Protein AF-R8YW88-F1 (afdb_monomer_lite)

Sequence (52 aa):
MNYQILADIELNRKISLFQKAVEAYALHPSLITAAAVAKTKADLGNYALWGV

Organism: NCBI:txid1785128

pLDDT: mean 94.33, std 7.67, range [61.97, 98.69]

Foldseek 3Di:
DDVVVVLVVVLVVLVVQLVVLVVCCVVPPDPVSVVSNVVSVVVNVCCVPPVD

Structure (mmCIF, N/CA/C/O backbone):
data_AF-R8YW88-F1
#
_entry.id   AF-R8YW88-F1
#
loop_
_atom_site.group_PDB
_atom_site.id
_atom_site.type_symbol
_atom_site.label_atom_id
_atom_site.label_alt_id
_atom_site.label_comp_id
_atom_site.label_asym_id
_atom_site.label_entity_id
_atom_site.label_seq_id
_atom_site.pdbx_PDB_ins_code
_atom_site.Cartn_x
_atom_site.Cartn_y
_atom_site.Cartn_z
_atom_site.occupancy
_atom_site.B_iso_or_equiv
_atom_site.auth_seq_id
_atom_site.auth_comp_id
_atom_site.auth_asym_id
_atom_site.auth_atom_id
_atom_site.pdbx_PDB_model_num
ATOM 1 N N . MET A 1 1 ? -8.066 4.565 26.626 1.00 61.97 1 MET A N 1
ATOM 2 C CA . MET A 1 1 ? -7.476 4.907 25.312 1.00 61.97 1 MET A CA 1
ATOM 3 C C . MET A 1 1 ? -8.541 4.651 24.258 1.00 61.97 1 MET A C 1
ATOM 5 O O . MET A 1 1 ? -9.174 3.608 24.341 1.00 61.97 1 MET A O 1
ATOM 9 N N . ASN A 1 2 ? -8.828 5.601 23.364 1.00 83.44 2 ASN A N 1
ATOM 10 C CA . ASN A 1 2 ? -9.913 5.433 22.393 1.00 83.44 2 ASN A CA 1
ATOM 11 C C . ASN A 1 2 ? -9.434 4.536 21.237 1.00 83.44 2 ASN A C 1
ATOM 13 O O . ASN A 1 2 ? -8.533 4.921 20.495 1.00 83.44 2 ASN A O 1
ATOM 17 N N . TYR A 1 3 ? -10.014 3.341 21.110 1.00 81.88 3 TYR A N 1
ATOM 18 C CA . TYR A 1 3 ? -9.653 2.358 20.084 1.00 81.88 3 TYR A CA 1
ATOM 19 C C . TYR A 1 3 ? -9.812 2.893 18.654 1.00 81.88 3 TYR A C 1
ATOM 21 O O . TYR A 1 3 ? -9.042 2.503 17.782 1.00 81.88 3 TYR A O 1
ATOM 29 N N . GLN A 1 4 ? -10.737 3.832 18.424 1.00 85.94 4 GLN A N 1
ATOM 30 C CA . GLN A 1 4 ? -10.901 4.485 17.119 1.00 85.94 4 GLN A CA 1
ATOM 31 C C . GLN A 1 4 ? -9.668 5.305 16.732 1.00 85.94 4 GLN A C 1
ATOM 33 O O . GLN A 1 4 ? -9.174 5.177 15.620 1.00 85.94 4 GLN A O 1
ATOM 38 N N . ILE A 1 5 ? -9.099 6.059 17.679 1.00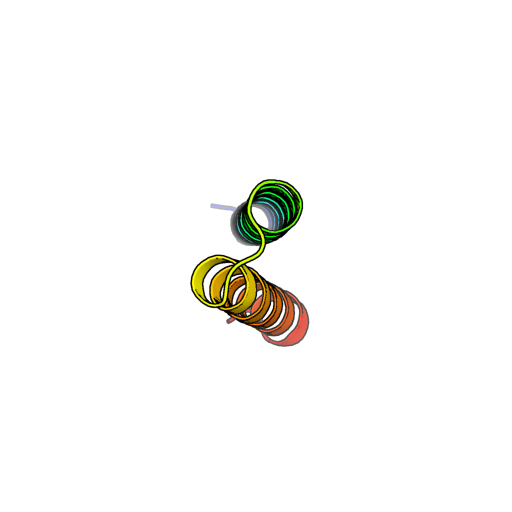 90.44 5 ILE A N 1
ATOM 39 C CA . ILE A 1 5 ? -7.899 6.871 17.430 1.00 90.44 5 ILE A CA 1
ATOM 40 C C . ILE A 1 5 ? -6.710 5.978 17.050 1.00 90.44 5 ILE A C 1
ATOM 42 O O . ILE A 1 5 ? -5.932 6.325 16.166 1.00 90.44 5 ILE A O 1
ATOM 46 N N . LEU A 1 6 ? -6.566 4.813 17.689 1.00 91.31 6 LEU A N 1
ATOM 47 C CA . LEU A 1 6 ? -5.499 3.866 17.345 1.00 91.31 6 LEU A CA 1
ATOM 48 C C . LEU A 1 6 ? -5.696 3.265 15.948 1.00 91.31 6 LEU A C 1
ATOM 50 O O . LEU A 1 6 ? -4.716 3.107 15.221 1.00 91.31 6 LEU A O 1
ATOM 54 N N . ALA A 1 7 ? -6.940 2.963 15.569 1.00 92.00 7 ALA A N 1
ATOM 55 C CA . ALA A 1 7 ? -7.252 2.456 14.238 1.00 92.00 7 ALA A CA 1
ATOM 56 C C . ALA A 1 7 ? -6.958 3.497 13.144 1.00 92.00 7 ALA A C 1
ATOM 58 O O . ALA A 1 7 ? -6.340 3.172 12.132 1.00 92.00 7 ALA A O 1
ATOM 59 N N . ASP A 1 8 ? -7.304 4.763 13.384 1.00 93.81 8 ASP A N 1
ATOM 60 C CA . ASP A 1 8 ? -7.015 5.862 12.459 1.00 93.81 8 ASP A CA 1
ATOM 61 C C . ASP A 1 8 ? -5.507 6.098 12.303 1.00 93.81 8 ASP A C 1
ATOM 63 O O . ASP A 1 8 ? -5.014 6.324 11.195 1.00 93.81 8 ASP A O 1
ATOM 67 N N . ILE A 1 9 ? -4.746 6.023 13.399 1.00 95.56 9 ILE A N 1
ATOM 68 C CA . ILE A 1 9 ? -3.281 6.126 13.356 1.00 95.56 9 ILE A CA 1
ATOM 69 C C . ILE A 1 9 ? -2.692 5.000 12.502 1.00 95.56 9 ILE A C 1
ATOM 71 O O . ILE A 1 9 ? -1.840 5.256 11.648 1.00 95.56 9 ILE A O 1
ATOM 75 N N . GLU A 1 10 ? -3.145 3.763 12.700 1.00 95.56 10 GLU A N 1
ATOM 76 C CA . GLU A 1 10 ? -2.615 2.611 11.971 1.00 95.56 10 GLU A CA 1
ATOM 77 C C . GLU A 1 10 ? -3.010 2.631 10.487 1.00 95.56 10 GLU A C 1
ATOM 79 O O . GLU A 1 10 ? -2.170 2.351 9.625 1.00 95.56 10 GLU A O 1
ATOM 84 N N . LEU A 1 11 ? -4.236 3.057 10.163 1.00 96.00 11 LEU A N 1
ATOM 85 C CA . LEU A 1 11 ? -4.669 3.266 8.782 1.00 96.00 11 LEU A CA 1
ATOM 86 C C . LEU A 1 11 ? -3.776 4.295 8.077 1.00 96.00 11 LEU A C 1
ATOM 88 O O . LEU A 1 11 ? -3.238 4.026 7.000 1.00 96.00 11 LEU A O 1
ATOM 92 N N . ASN A 1 12 ? -3.555 5.448 8.711 1.00 96.81 12 ASN A N 1
ATOM 93 C CA . ASN A 1 12 ? -2.700 6.502 8.166 1.00 96.81 12 ASN A CA 1
ATOM 94 C C . ASN A 1 12 ? -1.247 6.035 7.997 1.00 96.81 12 ASN A C 1
ATOM 96 O O . ASN A 1 12 ? -0.603 6.348 6.991 1.00 96.81 12 ASN A O 1
ATOM 100 N N . ARG A 1 13 ? -0.733 5.229 8.936 1.00 97.69 13 ARG A N 1
ATOM 101 C CA . ARG A 1 13 ? 0.604 4.628 8.837 1.00 97.69 13 ARG A CA 1
ATOM 102 C C . ARG A 1 13 ? 0.725 3.745 7.595 1.00 97.69 13 ARG A C 1
ATOM 104 O O . ARG A 1 13 ? 1.694 3.881 6.847 1.00 97.69 13 ARG A O 1
ATOM 111 N N . LYS A 1 14 ? -0.253 2.870 7.348 1.00 97.69 14 LYS A N 1
ATOM 112 C CA . LYS A 1 14 ? -0.261 1.967 6.184 1.00 97.69 14 LYS A CA 1
ATOM 113 C C . LYS A 1 14 ? -0.416 2.725 4.860 1.00 97.69 14 LYS A C 1
ATOM 115 O O . LYS A 1 14 ? 0.289 2.400 3.906 1.00 97.69 14 LYS A O 1
ATOM 120 N N . ILE A 1 15 ? -1.242 3.774 4.815 1.00 98.12 15 ILE A N 1
ATOM 121 C CA . ILE A 1 15 ? -1.353 4.670 3.648 1.00 98.12 15 ILE A CA 1
ATOM 122 C C . ILE A 1 15 ? 0.000 5.321 3.339 1.00 98.12 15 ILE A C 1
ATOM 124 O O . ILE A 1 15 ? 0.462 5.260 2.199 1.00 98.12 15 ILE A O 1
ATOM 128 N N . SER A 1 16 ? 0.674 5.878 4.351 1.00 98.38 16 SER A N 1
ATOM 129 C CA . SER A 1 16 ? 1.985 6.513 4.168 1.00 98.38 16 SER A CA 1
ATOM 130 C C . SER A 1 16 ? 3.043 5.527 3.661 1.00 98.38 16 SER A C 1
ATOM 132 O O . SER A 1 16 ? 3.845 5.869 2.793 1.00 98.38 16 SER A O 1
ATOM 134 N N . LEU A 1 17 ? 3.039 4.284 4.156 1.00 98.44 17 LEU A N 1
ATOM 135 C CA . LEU A 1 17 ? 3.949 3.238 3.678 1.00 98.44 17 LEU A CA 1
ATOM 136 C C . LEU A 1 17 ? 3.704 2.886 2.208 1.00 98.44 17 LEU A C 1
ATOM 138 O O . LEU A 1 17 ? 4.663 2.758 1.448 1.00 98.44 17 LEU A O 1
ATOM 142 N N . PHE A 1 18 ? 2.439 2.763 1.801 1.00 98.50 18 PHE A N 1
ATOM 143 C CA . PHE A 1 18 ? 2.088 2.509 0.407 1.00 98.50 18 PHE A CA 1
ATOM 144 C C . PHE A 1 18 ? 2.513 3.664 -0.508 1.00 98.50 18 PHE A C 1
ATOM 146 O O . PHE A 1 18 ? 3.152 3.425 -1.531 1.00 98.50 18 PHE A O 1
ATOM 153 N N . GLN A 1 19 ? 2.245 4.913 -0.118 1.00 98.56 19 GLN A N 1
ATOM 154 C CA . GLN A 1 19 ? 2.666 6.100 -0.872 1.00 98.56 19 GLN A CA 1
ATOM 155 C C . GLN A 1 19 ? 4.186 6.141 -1.066 1.00 98.56 19 GLN A C 1
ATOM 157 O O . GLN A 1 19 ? 4.652 6.259 -2.197 1.00 98.56 19 GLN A O 1
ATOM 162 N N . LYS A 1 20 ? 4.963 5.923 0.003 1.00 98.50 20 LYS A N 1
ATOM 163 C CA . LYS A 1 20 ? 6.432 5.861 -0.075 1.00 98.50 20 LYS A CA 1
ATOM 164 C C . LYS A 1 20 ? 6.927 4.747 -0.996 1.00 98.50 20 LYS A C 1
ATOM 166 O O . LYS A 1 20 ? 7.904 4.937 -1.714 1.00 98.50 20 LYS A O 1
ATOM 171 N N . ALA A 1 21 ? 6.274 3.584 -0.988 1.00 98.38 21 ALA A N 1
ATOM 172 C CA . ALA A 1 21 ? 6.630 2.493 -1.891 1.00 98.38 21 ALA A CA 1
ATOM 173 C C . ALA A 1 21 ? 6.354 2.861 -3.358 1.00 98.38 21 ALA A C 1
ATOM 175 O O . ALA A 1 21 ? 7.181 2.574 -4.224 1.00 98.38 21 ALA A O 1
ATOM 176 N N . VAL A 1 22 ? 5.226 3.526 -3.635 1.00 98.50 22 VAL A N 1
ATOM 177 C CA . VAL A 1 22 ? 4.877 4.020 -4.977 1.00 98.50 22 VAL A CA 1
ATOM 178 C C . VAL A 1 22 ? 5.874 5.077 -5.449 1.00 98.50 22 VAL A C 1
ATOM 180 O O . VAL A 1 22 ? 6.364 4.978 -6.571 1.00 98.50 22 VAL A O 1
ATOM 183 N N . GLU A 1 23 ? 6.231 6.037 -4.596 1.00 98.69 23 GLU A N 1
ATOM 184 C CA . GLU A 1 23 ? 7.255 7.050 -4.886 1.00 98.69 23 GLU A CA 1
ATOM 185 C C . GLU A 1 23 ? 8.616 6.406 -5.185 1.00 98.69 23 GLU A C 1
ATOM 187 O O . GLU A 1 23 ? 9.249 6.729 -6.190 1.00 98.69 23 GLU A O 1
ATOM 192 N N . ALA A 1 24 ? 9.044 5.439 -4.367 1.00 98.38 24 ALA A N 1
ATOM 193 C CA . ALA A 1 24 ? 10.295 4.715 -4.579 1.00 98.38 24 ALA A CA 1
ATOM 194 C C . ALA A 1 24 ? 10.300 3.932 -5.901 1.00 98.38 24 ALA A C 1
ATOM 196 O O . ALA A 1 24 ? 11.310 3.916 -6.604 1.00 98.38 24 ALA A O 1
ATOM 197 N N . TYR A 1 25 ? 9.178 3.305 -6.265 1.00 98.44 25 TYR A N 1
ATOM 198 C CA . TYR A 1 25 ? 9.035 2.624 -7.551 1.00 98.44 25 TYR A CA 1
ATOM 199 C C . TYR A 1 25 ? 9.050 3.599 -8.730 1.00 98.44 25 TYR A C 1
ATOM 201 O O . TYR A 1 25 ? 9.693 3.311 -9.735 1.00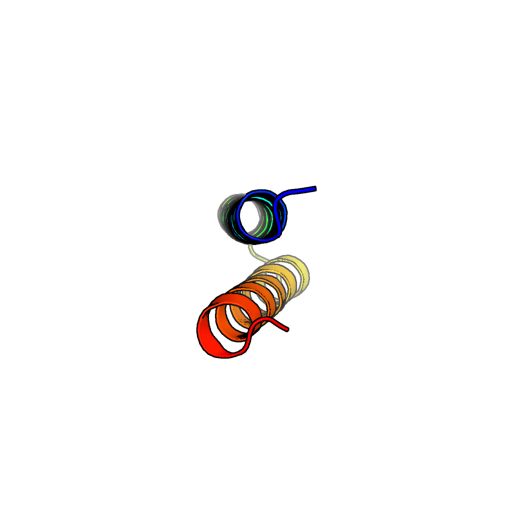 98.44 25 TYR A O 1
ATOM 209 N N . ALA A 1 26 ? 8.392 4.753 -8.603 1.00 98.31 26 ALA A N 1
ATOM 210 C CA . ALA A 1 26 ?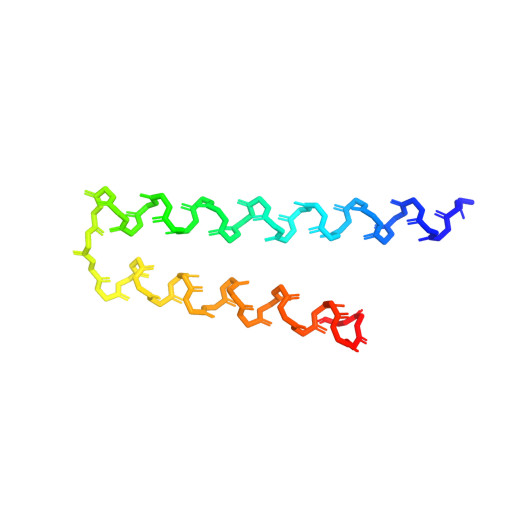 8.375 5.780 -9.640 1.00 98.31 26 ALA A CA 1
ATOM 211 C C . ALA A 1 26 ? 9.770 6.381 -9.889 1.00 98.31 26 ALA A C 1
ATOM 213 O O . ALA A 1 26 ? 10.132 6.617 -11.039 1.00 98.31 26 ALA A O 1
ATOM 214 N N . LEU A 1 27 ? 10.561 6.593 -8.830 1.00 98.31 27 LEU A N 1
ATOM 215 C CA . LEU A 1 27 ? 11.936 7.099 -8.928 1.00 98.31 27 LEU A CA 1
ATOM 216 C C . LEU A 1 27 ? 12.924 6.036 -9.430 1.00 98.31 27 LEU A C 1
ATOM 218 O O . LEU A 1 27 ? 13.807 6.339 -10.232 1.00 98.31 27 LEU A O 1
ATOM 222 N N . HIS A 1 28 ? 12.781 4.790 -8.969 1.00 96.94 28 HIS A N 1
ATOM 223 C CA . HIS A 1 28 ? 13.698 3.690 -9.275 1.00 96.94 28 HIS A CA 1
ATOM 224 C C . HIS A 1 28 ? 12.936 2.389 -9.578 1.00 96.94 28 HIS A C 1
ATOM 226 O O . HIS A 1 28 ? 12.809 1.518 -8.706 1.00 96.94 28 HIS A O 1
ATOM 232 N N . PRO A 1 29 ? 12.441 2.214 -10.816 1.00 97.19 29 PRO A N 1
ATOM 233 C CA . PRO A 1 29 ? 11.727 1.004 -11.204 1.00 97.19 29 PRO A CA 1
ATOM 234 C C . PRO A 1 29 ? 12.634 -0.229 -11.131 1.00 97.19 29 PRO A C 1
ATOM 236 O O . PRO A 1 29 ? 13.653 -0.324 -11.813 1.00 97.19 29 PRO A O 1
ATOM 239 N N . SER A 1 30 ? 12.267 -1.191 -10.288 1.00 97.94 30 SER A N 1
ATOM 240 C CA . SER A 1 30 ? 12.975 -2.461 -10.122 1.00 97.94 30 SER A CA 1
ATOM 241 C C . SER A 1 30 ? 12.027 -3.525 -9.574 1.00 97.94 30 SER A C 1
ATOM 24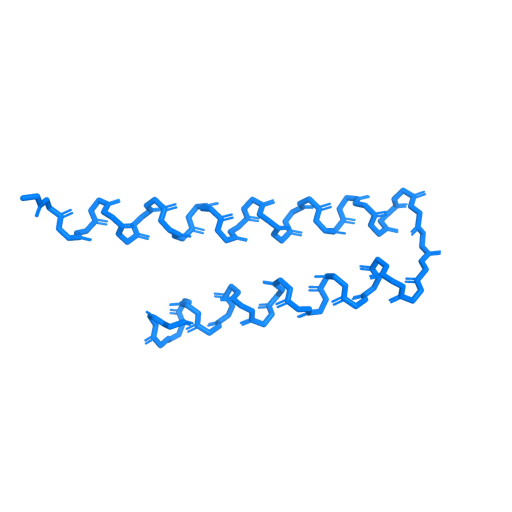3 O O . SER A 1 30 ? 10.958 -3.210 -9.051 1.00 97.94 30 SER A O 1
ATOM 245 N N . LEU A 1 31 ? 12.437 -4.794 -9.623 1.00 97.88 31 LEU A N 1
ATOM 246 C CA . LEU A 1 31 ? 11.691 -5.878 -8.975 1.00 97.88 31 LEU A CA 1
ATOM 247 C C . LEU A 1 31 ? 11.531 -5.651 -7.464 1.00 97.88 31 LEU A C 1
ATOM 249 O O . LEU A 1 31 ? 10.483 -5.963 -6.906 1.00 97.88 31 LEU A O 1
ATOM 253 N N . ILE A 1 32 ? 12.541 -5.072 -6.810 1.00 97.81 32 ILE A N 1
ATOM 254 C CA . ILE A 1 32 ? 12.526 -4.808 -5.366 1.00 97.81 32 ILE A CA 1
ATOM 255 C C . ILE A 1 32 ? 11.477 -3.743 -5.031 1.00 97.81 32 ILE A C 1
ATOM 257 O O . ILE A 1 32 ? 10.638 -3.949 -4.153 1.00 97.81 32 ILE A O 1
ATOM 261 N N . THR A 1 33 ? 11.486 -2.618 -5.748 1.00 97.88 33 THR A N 1
ATOM 262 C CA . THR A 1 33 ? 10.525 -1.528 -5.526 1.00 97.88 33 THR A CA 1
ATOM 263 C C . THR A 1 33 ? 9.110 -1.928 -5.953 1.00 97.88 33 THR A C 1
ATOM 265 O O . THR A 1 33 ? 8.154 -1.607 -5.250 1.00 97.88 33 THR A O 1
ATOM 268 N N . ALA A 1 34 ? 8.957 -2.731 -7.012 1.00 98.06 34 ALA A N 1
ATOM 269 C CA . ALA A 1 34 ? 7.669 -3.311 -7.401 1.00 98.06 34 ALA A CA 1
ATOM 270 C C . ALA A 1 34 ? 7.102 -4.249 -6.321 1.00 98.06 34 ALA A C 1
ATOM 272 O O . ALA A 1 34 ? 5.924 -4.157 -5.967 1.00 98.06 34 ALA A O 1
ATOM 273 N N . ALA A 1 35 ? 7.937 -5.124 -5.750 1.00 98.50 35 ALA A N 1
ATOM 274 C CA . ALA A 1 35 ? 7.535 -6.012 -4.661 1.00 98.50 35 ALA A CA 1
ATOM 275 C C . ALA A 1 35 ? 7.134 -5.228 -3.400 1.00 98.50 35 ALA A C 1
ATOM 277 O O . ALA A 1 35 ? 6.163 -5.590 -2.733 1.00 98.50 35 ALA A O 1
ATOM 278 N N . ALA A 1 36 ? 7.826 -4.125 -3.098 1.00 98.31 36 ALA A N 1
ATOM 279 C CA . ALA A 1 36 ? 7.467 -3.240 -1.993 1.00 98.31 36 ALA A CA 1
ATOM 280 C C . ALA A 1 36 ? 6.083 -2.591 -2.191 1.00 98.31 36 ALA A C 1
ATOM 282 O O . ALA A 1 36 ? 5.282 -2.566 -1.253 1.00 98.31 36 ALA A O 1
ATOM 283 N N . VAL A 1 37 ? 5.763 -2.131 -3.408 1.00 98.56 37 VAL A N 1
ATOM 284 C CA . VAL A 1 37 ? 4.426 -1.612 -3.755 1.00 98.56 37 VAL A CA 1
ATOM 285 C C . VAL A 1 37 ? 3.363 -2.695 -3.588 1.00 98.56 37 VAL A C 1
ATOM 287 O O . VAL A 1 37 ? 2.336 -2.457 -2.956 1.00 98.56 37 VAL A O 1
ATOM 290 N N . ALA A 1 38 ? 3.607 -3.899 -4.113 1.00 98.44 38 ALA A N 1
ATOM 291 C CA . ALA A 1 38 ? 2.656 -5.00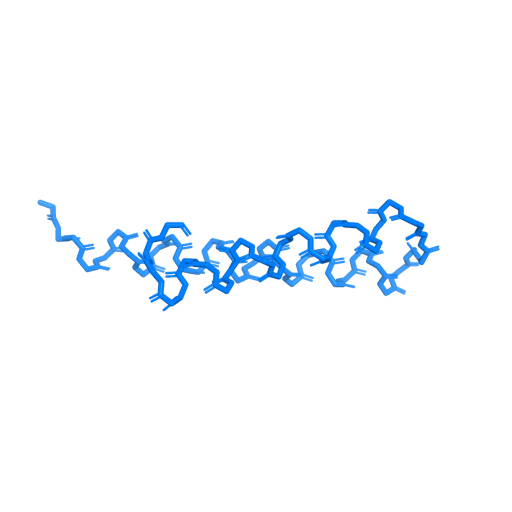4 -4.018 1.00 98.44 38 ALA A CA 1
ATOM 292 C C . ALA A 1 38 ? 2.374 -5.396 -2.559 1.00 98.44 38 ALA A C 1
ATOM 294 O O . ALA A 1 38 ? 1.213 -5.532 -2.170 1.00 98.44 38 ALA A O 1
ATOM 295 N N . LYS A 1 39 ? 3.425 -5.513 -1.738 1.00 98.19 39 LYS A N 1
ATOM 296 C CA . LYS A 1 39 ? 3.309 -5.842 -0.314 1.00 98.19 39 LYS A CA 1
ATOM 297 C C . LYS A 1 39 ? 2.530 -4.777 0.454 1.00 98.19 39 LYS A C 1
ATOM 299 O O . LYS A 1 39 ? 1.546 -5.094 1.109 1.00 98.19 39 LYS A O 1
ATOM 304 N N . THR A 1 40 ? 2.929 -3.512 0.341 1.00 98.25 40 THR A N 1
ATOM 305 C CA . THR A 1 40 ? 2.272 -2.416 1.074 1.00 98.25 40 THR A CA 1
ATOM 306 C C . THR A 1 40 ? 0.826 -2.197 0.627 1.00 98.25 40 THR A C 1
ATOM 308 O O . THR A 1 40 ? -0.024 -1.886 1.458 1.00 98.25 40 THR A O 1
ATOM 311 N N . LYS A 1 41 ? 0.507 -2.442 -0.653 1.00 98.06 41 LYS A N 1
ATOM 312 C CA . LYS A 1 41 ? -0.876 -2.468 -1.151 1.00 98.06 41 LYS A CA 1
ATOM 313 C C . LYS A 1 41 ? -1.698 -3.575 -0.490 1.00 98.06 41 LYS A C 1
ATOM 315 O O . LYS A 1 41 ? -2.828 -3.318 -0.082 1.00 98.06 41 LYS A O 1
ATOM 320 N N . ALA A 1 42 ? -1.151 -4.788 -0.397 1.00 97.75 42 ALA A N 1
ATOM 321 C CA . ALA A 1 42 ? -1.820 -5.910 0.257 1.00 97.75 42 ALA A CA 1
ATOM 322 C C . ALA A 1 42 ? -2.033 -5.639 1.755 1.00 97.75 42 ALA A C 1
ATOM 324 O O . ALA A 1 42 ? -3.143 -5.810 2.245 1.00 97.75 42 ALA A O 1
ATOM 325 N N . ASP A 1 43 ? -1.016 -5.129 2.453 1.00 97.06 43 ASP A N 1
ATOM 326 C CA . ASP A 1 43 ? -1.092 -4.798 3.882 1.00 97.06 43 ASP A CA 1
ATOM 327 C C . ASP A 1 43 ? -2.119 -3.689 4.179 1.00 97.06 43 ASP A C 1
ATOM 329 O O . ASP A 1 43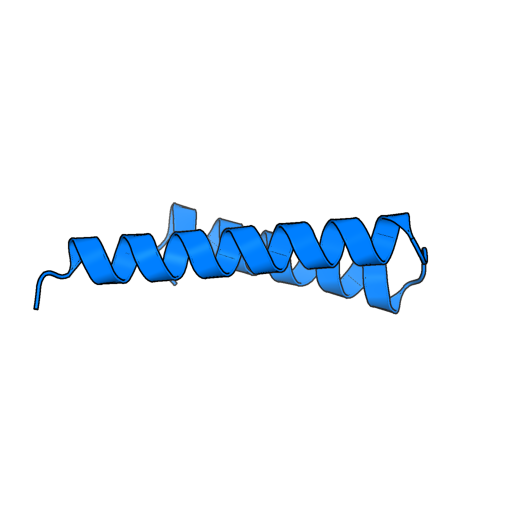 ? -2.802 -3.735 5.206 1.00 97.06 43 ASP A O 1
ATOM 333 N N . LEU A 1 44 ? -2.236 -2.688 3.296 1.00 97.19 44 LEU A N 1
ATOM 334 C CA . LEU A 1 44 ? -3.257 -1.640 3.387 1.00 97.19 44 LEU A CA 1
ATOM 335 C C . LEU A 1 44 ? -4.660 -2.196 3.110 1.00 97.19 44 LEU A C 1
ATOM 337 O O . LEU A 1 44 ? -5.592 -1.895 3.851 1.00 97.19 44 LEU A O 1
ATOM 341 N N . GLY A 1 45 ? -4.807 -3.017 2.066 1.00 96.00 45 GLY A N 1
ATOM 342 C CA . GLY A 1 45 ? -6.080 -3.644 1.710 1.00 96.00 45 GLY A CA 1
ATOM 343 C C . GLY A 1 45 ? -6.595 -4.589 2.795 1.00 96.00 45 GLY A C 1
ATOM 344 O O . GLY A 1 45 ? -7.763 -4.510 3.165 1.00 96.00 45 GLY A O 1
ATOM 345 N N . ASN A 1 46 ? -5.722 -5.430 3.351 1.00 94.94 46 ASN A N 1
ATOM 346 C CA . ASN A 1 46 ? -6.071 -6.342 4.439 1.00 94.94 46 ASN A CA 1
ATOM 347 C C . ASN A 1 46 ? -6.532 -5.577 5.681 1.00 94.94 46 ASN A C 1
ATOM 349 O O . ASN A 1 46 ? -7.578 -5.900 6.242 1.00 94.94 46 ASN A O 1
ATOM 353 N N . TYR A 1 47 ? -5.834 -4.496 6.033 1.00 94.12 47 TYR A N 1
ATOM 354 C CA . TYR A 1 47 ? -6.220 -3.688 7.182 1.00 94.12 47 TYR A CA 1
ATOM 355 C C . TYR A 1 47 ? -7.553 -2.969 6.965 1.00 94.12 47 TYR A C 1
ATOM 357 O O . TYR A 1 47 ? -8.398 -2.957 7.854 1.00 94.12 47 TYR A O 1
ATOM 365 N N . ALA A 1 48 ? -7.778 -2.414 5.771 1.00 90.38 48 ALA A N 1
ATOM 366 C CA . ALA A 1 48 ? -9.019 -1.717 5.445 1.00 90.38 48 ALA A CA 1
ATOM 367 C C . ALA A 1 48 ? -10.242 -2.650 5.390 1.00 90.38 48 ALA A C 1
ATOM 369 O O . ALA A 1 48 ? -11.348 -2.223 5.709 1.00 90.38 48 ALA A O 1
ATOM 370 N N . LEU A 1 49 ? -10.056 -3.909 4.976 1.00 90.69 49 LEU A N 1
ATOM 371 C CA . LEU A 1 49 ? -11.144 -4.879 4.815 1.00 90.69 49 LEU A CA 1
ATOM 372 C C . LEU A 1 49 ? -11.400 -5.719 6.070 1.00 90.69 49 LEU A C 1
ATOM 374 O O . LEU A 1 49 ? -12.543 -6.070 6.347 1.00 90.69 49 LEU A O 1
ATOM 378 N N . TRP A 1 50 ? -10.346 -6.056 6.810 1.00 89.19 50 TRP A N 1
ATOM 379 C CA . TRP A 1 50 ? -10.388 -7.071 7.866 1.00 89.19 50 TRP A CA 1
ATOM 380 C C . TRP A 1 50 ? -9.802 -6.593 9.199 1.00 89.19 50 TRP A C 1
ATOM 382 O O . TRP A 1 50 ? -9.864 -7.325 10.184 1.00 89.19 50 TRP A O 1
ATOM 392 N N . GLY A 1 51 ? -9.233 -5.385 9.252 1.00 83.12 51 GLY A N 1
ATOM 393 C CA . GLY A 1 51 ? -8.590 -4.849 10.454 1.00 83.12 51 GLY A CA 1
ATOM 394 C C . GLY A 1 51 ? -7.283 -5.549 10.842 1.00 83.12 51 GLY A C 1
ATOM 395 O O . GLY A 1 51 ? -6.831 -5.375 11.974 1.00 83.12 51 GLY A O 1
ATOM 396 N N . VAL A 1 52 ? -6.683 -6.330 9.931 1.00 62.94 52 VAL A N 1
ATOM 397 C CA . VAL A 1 52 ? -5.434 -7.098 10.130 1.00 62.94 52 VAL A CA 1
ATOM 398 C C . VAL A 1 52 ? -4.348 -6.707 9.131 1.00 62.94 52 VAL A C 1
ATOM 400 O O . VAL A 1 52 ? -4.657 -6.548 7.932 1.00 62.94 52 VAL A O 1
#

Secondary structure (DSSP, 8-state):
--HHHHHHHHHHHHHHHHHHHHHHHHHS-SHHHHHHHHHHHHHHHHHHHH--

Radius of gyration: 12.55 Å; chains: 1; bounding box: 25×14×36 Å